Protein AF-A0A412ASJ0-F1 (afdb_monomer_lite)

Radius of gyration: 23.78 Å; chains: 1; bounding box: 50×30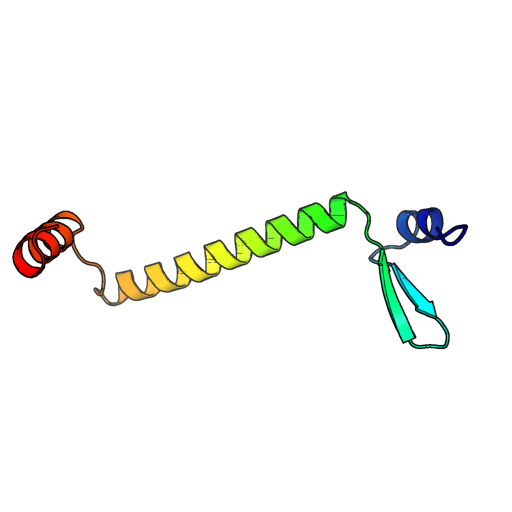×58 Å

Structure (mmCIF, N/CA/C/O backbone):
data_AF-A0A412ASJ0-F1
#
_entry.id   AF-A0A412ASJ0-F1
#
loop_
_atom_site.group_PDB
_atom_site.id
_atom_site.type_symbol
_atom_site.label_atom_id
_atom_site.label_alt_id
_atom_site.label_comp_id
_atom_site.label_asym_id
_atom_site.label_entity_id
_atom_site.label_seq_id
_atom_site.pdbx_PDB_ins_code
_atom_site.Cartn_x
_atom_site.Cartn_y
_atom_site.Cartn_z
_atom_site.occupancy
_atom_site.B_iso_or_equiv
_atom_site.auth_seq_id
_atom_site.auth_comp_id
_atom_site.auth_asym_id
_atom_site.auth_atom_id
_atom_site.pdbx_PDB_model_num
ATOM 1 N N . MET A 1 1 ? 12.555 -14.170 -22.364 1.00 57.94 1 MET A N 1
ATOM 2 C CA . MET A 1 1 ? 13.039 -12.851 -21.897 1.00 57.94 1 MET A CA 1
ATOM 3 C C . MET A 1 1 ? 13.615 -12.111 -23.095 1.00 57.94 1 MET A C 1
ATOM 5 O O . MET A 1 1 ? 14.340 -12.742 -23.853 1.00 57.94 1 MET A O 1
ATOM 9 N N . VAL A 1 2 ? 13.260 -10.842 -23.323 1.00 60.69 2 VAL A N 1
ATOM 10 C CA . VAL A 1 2 ? 13.857 -10.055 -24.420 1.00 60.69 2 VAL A CA 1
ATOM 11 C C . VAL A 1 2 ? 15.330 -9.805 -24.065 1.00 60.69 2 VAL A C 1
ATOM 13 O O . VAL A 1 2 ? 15.589 -9.291 -22.971 1.00 60.69 2 VAL A O 1
ATOM 16 N N . PRO A 1 3 ? 16.298 -10.198 -24.911 1.00 71.94 3 PRO A N 1
ATOM 17 C CA . PRO A 1 3 ? 17.712 -9.978 -24.625 1.00 71.94 3 PRO A CA 1
ATOM 18 C C . PRO A 1 3 ? 17.996 -8.498 -24.325 1.00 71.94 3 PRO A C 1
ATOM 20 O O . PRO A 1 3 ? 17.510 -7.619 -25.030 1.00 71.94 3 PRO A O 1
ATOM 23 N N . GLY A 1 4 ? 18.752 -8.218 -23.261 1.00 84.62 4 GLY A N 1
ATOM 24 C CA . GLY A 1 4 ? 19.196 -6.860 -22.909 1.00 84.62 4 GLY A CA 1
ATOM 25 C C . GLY A 1 4 ? 18.237 -6.018 -22.056 1.00 84.62 4 GLY A C 1
ATOM 26 O O . GLY A 1 4 ? 18.668 -5.001 -21.520 1.00 84.62 4 GLY A O 1
ATOM 27 N N . VAL A 1 5 ? 16.986 -6.443 -21.838 1.00 86.44 5 VAL A N 1
ATOM 28 C CA . VAL A 1 5 ? 16.024 -5.673 -21.018 1.00 86.44 5 VAL A CA 1
ATOM 29 C C . VAL A 1 5 ? 16.477 -5.506 -19.565 1.00 86.44 5 VAL A C 1
ATOM 31 O O . VAL A 1 5 ? 16.276 -4.445 -18.984 1.00 86.44 5 VAL A O 1
ATOM 34 N N . TRP A 1 6 ? 17.140 -6.512 -18.989 1.00 85.12 6 TRP A N 1
ATOM 35 C CA . TRP A 1 6 ? 17.682 -6.409 -17.631 1.00 85.12 6 TRP A CA 1
ATOM 36 C C . TRP A 1 6 ? 18.763 -5.322 -17.520 1.00 85.12 6 TRP A C 1
ATOM 38 O O . TRP A 1 6 ? 18.790 -4.596 -16.534 1.00 85.12 6 TRP A O 1
ATOM 48 N N . ARG A 1 7 ? 19.608 -5.161 -18.551 1.00 90.62 7 ARG A N 1
ATOM 49 C CA . ARG A 1 7 ? 20.649 -4.125 -18.590 1.00 90.62 7 ARG A CA 1
ATOM 50 C C . ARG A 1 7 ? 20.025 -2.741 -18.720 1.00 90.62 7 ARG A C 1
ATOM 52 O O . ARG A 1 7 ? 20.357 -1.854 -17.947 1.00 9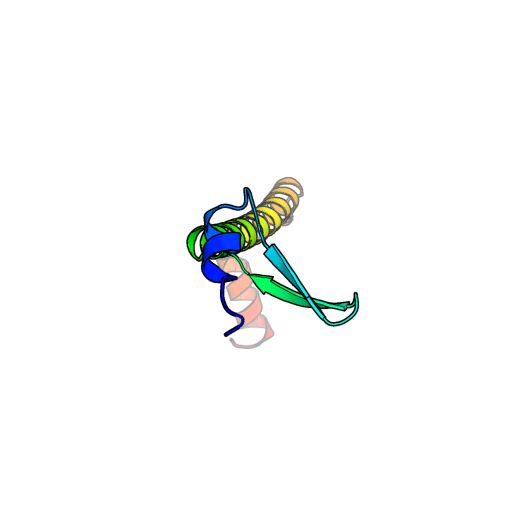0.62 7 ARG A O 1
ATOM 59 N N . ALA A 1 8 ? 19.066 -2.594 -19.635 1.00 90.25 8 ALA A N 1
ATOM 60 C CA . ALA A 1 8 ? 18.328 -1.346 -19.799 1.00 90.25 8 ALA A CA 1
ATOM 61 C C . ALA A 1 8 ? 17.625 -0.926 -18.496 1.00 90.25 8 ALA A C 1
ATOM 63 O O . ALA A 1 8 ? 17.666 0.241 -18.132 1.00 90.25 8 ALA A O 1
ATOM 64 N N . CYS A 1 9 ? 17.024 -1.874 -17.770 1.00 91.88 9 CYS A N 1
ATOM 65 C CA . CYS A 1 9 ? 16.393 -1.603 -16.478 1.00 91.88 9 CYS A CA 1
ATOM 66 C C . CYS A 1 9 ? 17.399 -1.244 -15.374 1.00 91.88 9 CYS A C 1
ATOM 68 O O . CYS A 1 9 ? 17.059 -0.499 -14.461 1.00 91.88 9 CYS A O 1
ATOM 70 N N . TRP A 1 10 ? 18.616 -1.783 -15.432 1.00 89.56 10 TRP A N 1
ATOM 71 C CA . TRP A 1 10 ? 19.659 -1.493 -14.451 1.00 89.56 10 TRP A CA 1
ATOM 72 C C . TRP A 1 10 ? 20.257 -0.093 -14.634 1.00 89.56 10 TRP A C 1
ATOM 74 O O . TRP A 1 10 ? 20.501 0.611 -13.659 1.00 89.56 10 TRP A O 1
ATOM 84 N N . GLU A 1 11 ? 20.485 0.308 -15.885 1.00 92.50 11 GLU A N 1
ATOM 85 C CA . GLU A 1 11 ? 21.147 1.569 -16.240 1.00 92.50 11 GLU A CA 1
ATOM 86 C C . GLU A 1 11 ? 20.182 2.761 -16.307 1.00 92.50 11 GLU A C 1
ATOM 88 O O . GLU A 1 11 ? 20.602 3.909 -16.159 1.00 92.50 11 GLU A O 1
ATOM 93 N N . ALA A 1 12 ? 18.890 2.515 -16.540 1.00 93.12 12 ALA A N 1
ATOM 94 C CA . ALA A 1 12 ? 17.903 3.580 -16.627 1.00 93.12 12 ALA A CA 1
ATOM 95 C C . ALA A 1 12 ? 17.696 4.282 -15.269 1.00 93.12 12 ALA A C 1
ATOM 97 O O . ALA A 1 12 ? 17.692 3.638 -14.218 1.00 93.12 12 ALA A O 1
ATOM 98 N N . PRO A 1 13 ? 17.423 5.601 -15.268 1.00 92.50 13 PRO A N 1
ATOM 99 C CA . PRO A 1 13 ? 17.107 6.344 -14.047 1.00 92.50 13 PRO A CA 1
ATOM 100 C C . PRO A 1 13 ? 15.731 5.990 -13.451 1.00 92.50 13 PRO A C 1
ATOM 102 O O . PRO A 1 13 ? 15.368 6.521 -12.406 1.00 92.50 13 PRO A O 1
ATOM 105 N N . GLY A 1 14 ? 14.951 5.123 -14.102 1.00 91.00 14 GLY A N 1
ATOM 106 C CA . GLY A 1 14 ? 13.612 4.740 -13.673 1.00 91.00 14 GLY A CA 1
ATOM 107 C C . GLY A 1 14 ? 13.033 3.581 -14.494 1.00 91.00 14 GLY A C 1
ATOM 108 O O . GLY A 1 14 ? 13.763 2.936 -15.251 1.00 91.00 14 GLY A O 1
ATOM 109 N N . PRO A 1 15 ? 11.719 3.314 -14.363 1.00 93.88 15 PRO A N 1
ATOM 110 C CA . PRO A 1 15 ? 11.063 2.174 -14.997 1.00 93.88 15 PRO A CA 1
ATOM 111 C C . PRO A 1 15 ? 11.220 2.155 -16.519 1.00 93.88 15 PRO A C 1
ATOM 113 O O . PRO A 1 15 ? 11.030 3.166 -17.198 1.00 93.88 15 PRO A O 1
ATOM 116 N N . VAL A 1 16 ? 11.486 0.975 -17.076 1.00 93.88 16 VAL A N 1
ATOM 117 C CA . VAL A 1 16 ? 11.610 0.781 -18.525 1.00 93.88 16 VAL A CA 1
ATOM 118 C C . VAL A 1 16 ? 10.302 0.245 -19.082 1.00 93.88 16 VAL A C 1
ATOM 120 O O . VAL A 1 16 ? 9.856 -0.843 -18.722 1.00 93.88 16 VAL A O 1
ATOM 123 N N . THR A 1 17 ? 9.693 0.982 -20.009 1.00 91.88 17 THR A N 1
ATOM 124 C CA . THR A 1 17 ? 8.507 0.508 -20.732 1.00 91.88 17 THR A CA 1
ATOM 125 C C . THR A 1 17 ? 8.929 -0.302 -21.951 1.00 91.88 17 THR A C 1
ATOM 127 O O . THR A 1 17 ? 9.607 0.206 -22.842 1.00 91.88 17 THR A O 1
ATOM 130 N N . VAL A 1 18 ? 8.493 -1.559 -22.025 1.00 90.00 18 VAL A N 1
ATOM 131 C CA . VAL A 1 18 ? 8.712 -2.421 -23.189 1.00 90.00 18 VAL A CA 1
ATOM 132 C C . VAL A 1 18 ? 7.512 -2.317 -24.119 1.00 90.00 18 VAL A C 1
ATOM 134 O O . VAL A 1 18 ? 6.379 -2.630 -23.742 1.00 90.00 18 VAL A O 1
ATOM 137 N N . THR A 1 19 ? 7.766 -1.904 -25.359 1.00 90.69 19 THR A N 1
ATOM 138 C CA . THR A 1 19 ? 6.742 -1.771 -26.397 1.00 90.69 19 THR A CA 1
ATOM 139 C C . THR A 1 19 ? 6.900 -2.847 -27.473 1.00 90.69 19 THR A C 1
ATOM 141 O O . THR A 1 19 ? 7.993 -3.342 -27.744 1.00 90.69 19 THR A O 1
ATOM 144 N N . LYS A 1 20 ? 5.788 -3.230 -28.107 1.00 86.69 20 LYS A N 1
ATOM 145 C CA . LYS A 1 20 ? 5.774 -4.034 -29.336 1.00 86.69 20 LYS A CA 1
ATOM 146 C C . LYS A 1 20 ? 4.862 -3.341 -30.336 1.00 86.69 20 LYS A C 1
ATOM 148 O O . LYS A 1 20 ? 3.670 -3.199 -30.069 1.00 86.69 20 LYS A O 1
ATOM 153 N N . ASN A 1 21 ? 5.428 -2.930 -31.471 1.00 88.44 21 ASN A N 1
ATOM 154 C CA . ASN A 1 21 ? 4.734 -2.186 -32.528 1.00 88.44 21 ASN A CA 1
ATOM 155 C C . ASN A 1 21 ? 4.056 -0.904 -32.004 1.00 88.44 21 ASN A C 1
ATOM 157 O O . ASN A 1 21 ? 2.902 -0.644 -32.318 1.00 88.44 21 ASN A O 1
ATOM 161 N N . GLY A 1 22 ? 4.741 -0.148 -31.137 1.00 81.62 22 GLY A N 1
ATOM 162 C CA . GLY A 1 22 ? 4.222 1.102 -30.564 1.00 81.62 22 GLY A CA 1
ATOM 163 C C . GLY A 1 22 ? 3.263 0.941 -29.378 1.00 81.62 22 GLY A C 1
ATOM 164 O O . GLY A 1 22 ? 2.973 1.923 -28.707 1.00 81.62 22 GLY A O 1
ATOM 165 N N . TYR A 1 23 ? 2.824 -0.280 -29.053 1.00 81.25 23 TYR A N 1
ATOM 166 C CA . TYR A 1 23 ? 1.974 -0.538 -27.887 1.00 81.25 23 TYR A CA 1
ATOM 167 C C . TYR A 1 23 ? 2.800 -1.004 -26.694 1.00 81.25 23 TYR A C 1
ATOM 169 O O . TYR A 1 23 ? 3.534 -1.992 -26.806 1.00 81.25 23 TYR A O 1
ATOM 177 N N . SER A 1 24 ? 2.632 -0.348 -25.545 1.00 80.88 24 SER A N 1
ATOM 178 C CA . SER A 1 24 ? 3.172 -0.818 -24.267 1.00 80.88 24 SER A CA 1
ATOM 179 C C . SER A 1 24 ? 2.660 -2.225 -23.974 1.00 80.88 24 SER A C 1
ATOM 181 O O . SER A 1 24 ? 1.459 -2.489 -24.027 1.00 80.88 24 SER A O 1
ATOM 183 N N . LYS A 1 25 ? 3.583 -3.148 -23.706 1.00 82.56 25 LYS A N 1
ATOM 184 C CA . LYS A 1 25 ? 3.265 -4.535 -23.350 1.00 82.56 25 LYS A CA 1
ATOM 185 C C . LYS A 1 25 ? 3.454 -4.786 -21.864 1.00 82.56 25 LYS A C 1
ATOM 187 O O . LYS A 1 25 ? 2.628 -5.470 -21.276 1.00 82.56 25 LYS A O 1
ATOM 192 N N . PHE A 1 26 ? 4.514 -4.239 -21.278 1.00 88.38 26 PHE A N 1
ATOM 193 C CA . PHE A 1 26 ? 4.779 -4.294 -19.842 1.00 88.38 26 PHE A CA 1
ATOM 194 C C . PHE A 1 26 ? 5.833 -3.252 -19.452 1.00 88.38 26 PHE A C 1
ATOM 196 O O . PHE A 1 26 ? 6.512 -2.686 -20.311 1.00 88.38 26 PHE A O 1
ATOM 203 N N . VAL A 1 27 ? 5.964 -3.017 -18.150 1.0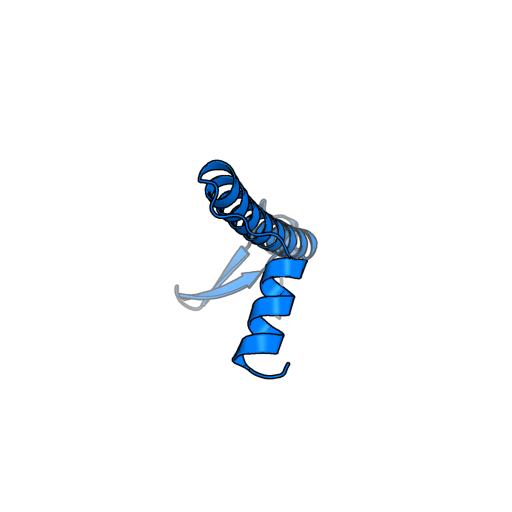0 92.56 27 VAL A N 1
ATOM 204 C CA . VAL A 1 27 ? 6.997 -2.171 -17.548 1.00 92.56 27 VAL A CA 1
ATOM 205 C C . VAL A 1 27 ? 7.917 -3.062 -16.723 1.00 92.56 27 VAL A C 1
ATOM 207 O O . VAL A 1 27 ? 7.451 -3.991 -16.065 1.00 92.56 27 VAL A O 1
ATOM 210 N N . VAL A 1 28 ? 9.217 -2.797 -16.782 1.00 93.31 28 VAL A N 1
ATOM 211 C CA . VAL A 1 28 ? 10.228 -3.454 -15.953 1.00 93.31 28 VAL A CA 1
ATOM 212 C C . VAL A 1 28 ? 10.741 -2.442 -14.940 1.00 93.31 28 VAL A C 1
ATOM 214 O O . VAL A 1 28 ? 11.092 -1.319 -15.306 1.00 93.31 28 VAL A O 1
ATOM 217 N N . LEU A 1 29 ? 10.754 -2.847 -13.673 1.00 94.62 29 LEU A N 1
ATOM 218 C CA . LEU A 1 29 ? 11.324 -2.097 -12.561 1.00 94.62 29 LEU A CA 1
ATOM 219 C C . LEU A 1 29 ? 12.436 -2.922 -11.919 1.00 94.62 29 LEU A C 1
ATOM 221 O O . LEU A 1 29 ? 12.397 -4.156 -11.952 1.00 94.62 29 LEU A O 1
ATOM 225 N N . ARG A 1 30 ? 13.395 -2.237 -11.291 1.00 94.19 30 ARG A N 1
ATOM 226 C CA . ARG A 1 30 ? 14.268 -2.881 -10.308 1.00 94.19 30 ARG A CA 1
ATOM 227 C C . ARG A 1 30 ? 13.402 -3.296 -9.121 1.00 94.19 30 ARG A C 1
ATOM 229 O O . ARG A 1 30 ? 12.462 -2.584 -8.770 1.00 94.19 30 ARG A O 1
ATOM 236 N N . SER A 1 31 ? 13.717 -4.431 -8.503 1.00 94.19 31 SER A N 1
ATOM 237 C CA . SER A 1 31 ? 12.925 -4.943 -7.377 1.00 94.19 31 SER A CA 1
ATOM 238 C C . SER A 1 31 ? 12.828 -3.927 -6.237 1.00 94.19 31 SER A C 1
ATOM 240 O O . SER A 1 31 ? 11.747 -3.720 -5.706 1.00 94.19 31 SER A O 1
ATOM 242 N N . GLU A 1 32 ? 13.918 -3.215 -5.945 1.00 94.50 32 GLU A N 1
ATOM 243 C CA . GLU A 1 32 ? 13.959 -2.174 -4.909 1.00 94.50 32 GLU A CA 1
ATOM 244 C C . GLU A 1 32 ? 12.986 -1.017 -5.192 1.00 94.50 32 GLU A C 1
ATOM 246 O O . GLU A 1 32 ? 12.290 -0.564 -4.286 1.00 94.50 32 GLU A O 1
ATOM 251 N N . ASP A 1 33 ? 12.873 -0.577 -6.453 1.00 94.94 33 ASP A N 1
ATOM 252 C CA . ASP A 1 33 ? 11.915 0.467 -6.838 1.00 94.94 33 ASP A CA 1
ATOM 253 C C . ASP A 1 33 ? 10.468 -0.027 -6.694 1.00 94.94 33 ASP A C 1
ATOM 255 O O . ASP A 1 33 ? 9.577 0.734 -6.309 1.00 94.94 33 ASP A O 1
ATOM 259 N N . TYR A 1 34 ? 10.221 -1.303 -7.010 1.00 95.62 34 TYR A N 1
ATOM 260 C CA . TYR A 1 34 ? 8.908 -1.918 -6.836 1.00 95.62 34 TYR A CA 1
ATOM 261 C C . TYR A 1 34 ? 8.533 -2.016 -5.353 1.00 95.62 34 TYR A C 1
ATOM 263 O O . TYR A 1 34 ? 7.441 -1.594 -4.972 1.00 95.62 34 TYR A O 1
ATOM 271 N N . ASP A 1 35 ? 9.442 -2.509 -4.513 1.00 97.12 35 ASP A N 1
ATOM 272 C CA . ASP A 1 35 ? 9.220 -2.638 -3.072 1.00 97.12 35 ASP A CA 1
ATOM 273 C C . ASP A 1 35 ? 8.983 -1.267 -2.429 1.00 97.12 35 ASP A C 1
ATOM 275 O O . ASP A 1 35 ? 8.038 -1.098 -1.653 1.00 97.12 35 ASP A O 1
ATOM 279 N N . PHE A 1 36 ? 9.768 -0.259 -2.820 1.00 96.81 36 PHE A N 1
ATOM 280 C CA . PHE A 1 36 ? 9.572 1.121 -2.386 1.00 96.81 36 PHE A CA 1
ATOM 281 C C . PHE A 1 36 ? 8.193 1.660 -2.791 1.00 96.81 36 PHE A C 1
ATOM 283 O O . PHE A 1 36 ? 7.478 2.228 -1.965 1.00 96.81 36 PHE A O 1
ATOM 290 N N . MET A 1 37 ? 7.772 1.436 -4.040 1.00 96.75 37 MET A N 1
ATOM 291 C CA . MET A 1 37 ? 6.450 1.847 -4.521 1.00 96.75 37 MET A CA 1
ATOM 292 C C . MET A 1 37 ? 5.317 1.191 -3.715 1.00 9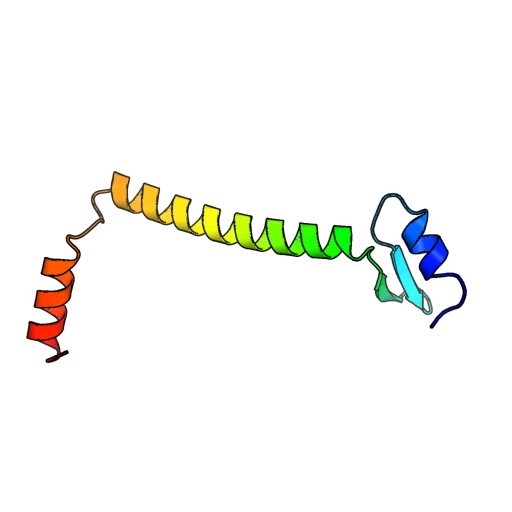6.75 37 MET A C 1
ATOM 294 O O . MET A 1 37 ? 4.355 1.867 -3.343 1.00 96.75 37 MET A O 1
ATOM 298 N N . VAL A 1 38 ? 5.426 -0.107 -3.415 1.00 97.62 38 VAL A N 1
ATOM 299 C CA . VAL A 1 38 ? 4.438 -0.836 -2.602 1.00 97.62 38 VAL A CA 1
ATOM 300 C C . VAL A 1 38 ? 4.381 -0.277 -1.177 1.00 97.62 38 VAL A C 1
ATOM 302 O O . VAL A 1 38 ? 3.289 -0.055 -0.644 1.00 97.62 38 VAL A O 1
ATOM 305 N N . GLN A 1 39 ? 5.535 -0.002 -0.566 1.00 98.06 39 GLN A N 1
ATOM 306 C CA . GLN A 1 39 ? 5.608 0.587 0.772 1.00 98.06 39 GLN A CA 1
ATOM 307 C C . GLN A 1 39 ? 5.001 1.993 0.821 1.00 98.06 39 GLN A C 1
ATOM 309 O O . GLN A 1 39 ? 4.190 2.278 1.706 1.00 98.06 39 GLN A O 1
ATOM 314 N N . GLU A 1 40 ? 5.322 2.859 -0.142 1.00 98.06 40 GLU A N 1
ATOM 315 C CA . GLU A 1 40 ? 4.753 4.207 -0.207 1.00 98.06 40 GLU A CA 1
ATOM 316 C C . GLU A 1 40 ? 3.240 4.174 -0.461 1.00 98.06 40 GLU A C 1
ATOM 318 O O . GLU A 1 40 ? 2.498 4.948 0.147 1.00 98.06 40 GLU A O 1
ATOM 323 N N . GLN A 1 41 ? 2.735 3.223 -1.255 1.00 98.19 41 GLN A N 1
ATOM 324 C CA . GLN A 1 41 ? 1.292 3.034 -1.420 1.00 98.19 41 GLN A CA 1
ATOM 325 C C . GLN A 1 41 ? 0.613 2.613 -0.106 1.00 98.19 41 GLN A C 1
ATOM 327 O O . GLN A 1 41 ? -0.446 3.147 0.248 1.00 98.19 41 GLN A O 1
ATOM 332 N N . ALA A 1 42 ? 1.210 1.677 0.638 1.00 97.94 42 ALA A N 1
ATOM 333 C CA . ALA A 1 42 ? 0.693 1.242 1.934 1.00 97.94 42 ALA A CA 1
ATOM 334 C C . ALA A 1 42 ? 0.679 2.397 2.950 1.00 97.94 42 ALA A C 1
ATOM 336 O O . ALA A 1 42 ? -0.328 2.626 3.628 1.00 97.94 42 ALA A O 1
ATOM 337 N N . LYS A 1 43 ? 1.761 3.179 2.996 1.00 98.19 43 LYS A N 1
ATOM 338 C CA . LYS A 1 43 ? 1.886 4.375 3.832 1.00 98.19 43 LYS A CA 1
ATOM 339 C C . LYS A 1 43 ? 0.859 5.440 3.460 1.00 98.19 43 LYS A C 1
ATOM 341 O O . LYS A 1 43 ? 0.183 5.954 4.346 1.00 98.19 43 LYS A O 1
ATOM 346 N N . ALA A 1 44 ? 0.677 5.735 2.174 1.00 98.38 44 ALA A N 1
ATOM 347 C CA . ALA A 1 44 ? -0.324 6.693 1.711 1.00 98.38 44 ALA A CA 1
ATOM 348 C C . ALA A 1 44 ? -1.742 6.271 2.125 1.00 98.38 44 ALA A C 1
ATOM 350 O O . ALA A 1 44 ? -2.523 7.090 2.612 1.00 98.38 44 ALA A O 1
ATOM 351 N N . ARG A 1 45 ? -2.064 4.976 2.008 1.00 98.19 45 ARG A N 1
ATOM 352 C CA . ARG A 1 45 ? -3.355 4.429 2.448 1.00 98.19 45 ARG A CA 1
ATOM 353 C C . ARG A 1 45 ? -3.560 4.566 3.957 1.00 98.19 45 ARG A C 1
ATOM 355 O O . ARG A 1 45 ? -4.659 4.923 4.384 1.00 98.19 45 ARG A O 1
ATOM 362 N N . LEU A 1 46 ? -2.527 4.292 4.753 1.00 98.25 46 LEU A N 1
ATOM 363 C CA . LEU A 1 46 ? -2.563 4.481 6.203 1.00 98.25 46 LEU A CA 1
ATOM 364 C C . LEU A 1 46 ? -2.783 5.956 6.559 1.00 98.25 46 LEU A C 1
ATOM 366 O O . LEU A 1 46 ? -3.699 6.274 7.314 1.00 98.25 46 LEU A O 1
ATOM 370 N N . MET A 1 47 ? -2.006 6.858 5.959 1.00 98.44 47 MET A N 1
ATOM 371 C CA . MET A 1 47 ? -2.101 8.299 6.208 1.00 98.44 47 MET A CA 1
ATOM 372 C C . MET A 1 47 ? -3.465 8.865 5.815 1.00 98.44 47 MET A C 1
ATOM 374 O O . MET A 1 47 ? -4.031 9.666 6.553 1.00 98.44 47 MET A O 1
ATOM 378 N N . ALA A 1 48 ? -4.048 8.396 4.709 1.00 98.25 48 ALA A N 1
ATOM 379 C CA . ALA A 1 48 ? -5.406 8.767 4.327 1.00 98.25 48 ALA A CA 1
ATOM 380 C C . ALA A 1 48 ? -6.438 8.364 5.394 1.00 98.25 48 ALA A C 1
ATOM 382 O O . ALA A 1 48 ? -7.369 9.122 5.666 1.00 98.25 48 ALA A O 1
ATOM 383 N N . ARG A 1 49 ? -6.270 7.195 6.029 1.00 98.00 49 ARG A N 1
ATOM 384 C CA . ARG A 1 49 ? -7.165 6.736 7.100 1.00 98.00 49 ARG A CA 1
ATOM 385 C C . ARG A 1 49 ? -6.987 7.550 8.380 1.00 98.00 49 ARG A C 1
ATOM 387 O O . ARG A 1 49 ? -7.986 7.938 8.976 1.00 98.00 49 ARG A O 1
ATOM 394 N N . ILE A 1 50 ? -5.745 7.859 8.750 1.00 98.00 50 ILE A N 1
ATOM 395 C CA . ILE A 1 50 ? -5.433 8.728 9.893 1.00 98.00 50 ILE A CA 1
ATOM 396 C C . ILE A 1 50 ? -6.048 10.116 9.682 1.00 98.00 50 ILE A C 1
ATOM 398 O O . ILE A 1 50 ? -6.731 10.621 10.560 1.00 98.00 50 ILE A O 1
ATOM 402 N N . ALA A 1 51 ? -5.911 10.701 8.491 1.00 97.94 51 ALA A N 1
ATOM 403 C CA . ALA A 1 51 ? -6.490 12.008 8.183 1.00 97.94 51 ALA A CA 1
ATOM 404 C C . ALA A 1 51 ? -8.030 12.036 8.261 1.00 97.94 51 ALA A C 1
ATOM 406 O O . ALA A 1 51 ? -8.624 13.090 8.491 1.00 97.94 51 ALA A O 1
ATOM 407 N N . VAL A 1 52 ? -8.707 10.907 8.032 1.00 97.38 52 VAL A N 1
ATOM 408 C CA . VAL A 1 52 ? -10.152 10.788 8.289 1.00 97.38 52 VAL A CA 1
ATOM 409 C C . VAL A 1 52 ? -10.416 10.745 9.793 1.00 97.38 52 VAL A C 1
ATOM 411 O O . VAL A 1 52 ? -11.171 11.581 10.281 1.00 97.38 52 VAL A O 1
ATOM 414 N N . ALA A 1 53 ? -9.734 9.860 10.521 1.00 96.06 53 ALA A N 1
ATOM 415 C CA . ALA A 1 53 ? -9.910 9.707 11.964 1.00 96.06 53 ALA A CA 1
ATOM 416 C C . ALA A 1 53 ? -9.631 11.009 12.739 1.00 96.06 53 ALA A C 1
ATOM 418 O O . ALA A 1 53 ? -10.377 11.359 13.646 1.00 96.06 53 ALA A O 1
ATOM 419 N N . GLU A 1 54 ? -8.609 11.776 12.353 1.00 97.12 54 GLU A N 1
ATOM 420 C CA . GLU A 1 54 ? -8.298 13.070 12.975 1.00 97.12 54 GLU A CA 1
ATOM 421 C C . GLU A 1 54 ? -9.389 14.118 12.730 1.00 97.12 54 GLU A C 1
ATOM 423 O O . GLU A 1 54 ? -9.722 14.906 13.620 1.00 97.12 54 GLU A O 1
ATOM 428 N N . ARG A 1 55 ? -10.000 14.116 11.538 1.00 97.00 55 ARG A N 1
ATOM 429 C CA . ARG A 1 55 ? -11.142 14.992 11.239 1.00 97.00 55 ARG A CA 1
ATOM 430 C C . ARG A 1 55 ? -12.365 14.600 12.059 1.00 97.00 55 ARG A C 1
ATOM 432 O O . ARG A 1 55 ? -13.013 15.478 12.618 1.00 97.00 55 ARG A O 1
ATOM 439 N N . GLU A 1 56 ? -12.651 13.306 12.168 1.00 96.38 56 GLU A N 1
ATOM 440 C CA . GLU A 1 56 ? -13.747 12.786 12.991 1.00 96.38 56 GLU A CA 1
ATOM 441 C C . GLU A 1 56 ? -13.545 13.109 14.470 1.00 96.38 56 GLU A C 1
ATOM 443 O O . GLU A 1 56 ? -14.451 13.631 15.117 1.00 96.38 56 GLU A O 1
ATOM 448 N N . ARG A 1 57 ? -12.331 12.897 14.985 1.00 93.94 57 ARG A N 1
ATOM 449 C CA . ARG A 1 57 ? -11.953 13.253 16.354 1.00 93.94 57 ARG A CA 1
ATOM 450 C C . ARG A 1 57 ? -12.150 14.745 16.613 1.00 9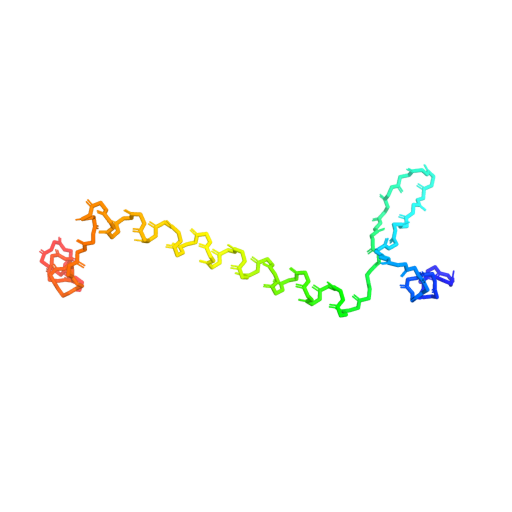3.94 57 ARG A C 1
ATOM 452 O O . ARG A 1 57 ? -12.774 15.108 17.604 1.00 93.94 57 ARG A O 1
ATOM 459 N N . THR A 1 58 ? -11.660 15.599 15.714 1.00 95.94 58 THR A N 1
ATOM 460 C CA . THR A 1 58 ? -11.798 17.063 15.823 1.00 95.94 58 THR A CA 1
ATOM 461 C C . THR A 1 58 ? -13.261 17.508 15.779 1.00 95.94 58 THR A C 1
ATOM 463 O O . THR A 1 58 ? -13.644 18.445 16.472 1.00 95.94 58 THR A O 1
ATOM 466 N N . ALA A 1 59 ? -14.096 16.817 15.002 1.00 96.75 59 ALA A N 1
ATOM 467 C CA . ALA A 1 59 ? -15.532 17.066 14.915 1.00 96.75 59 ALA A CA 1
ATOM 468 C C . ALA A 1 59 ? -16.341 16.461 16.081 1.00 96.75 59 ALA A C 1
ATOM 470 O O . ALA A 1 59 ? -17.566 16.556 16.075 1.00 96.75 59 ALA A O 1
ATOM 471 N N . GLY A 1 60 ? -15.691 15.815 17.057 1.00 95.69 60 GLY A N 1
ATOM 472 C CA . GLY A 1 60 ? -16.368 15.144 18.169 1.00 95.69 60 GLY A CA 1
ATOM 473 C C . GLY A 1 60 ? -17.149 13.892 17.758 1.00 95.69 60 GLY A C 1
ATOM 474 O O . GLY A 1 60 ? -18.014 13.446 18.498 1.00 95.69 60 GLY A O 1
ATOM 475 N N . MET A 1 61 ? -16.852 13.315 16.590 1.00 93.50 61 MET A N 1
ATOM 476 C CA . MET A 1 61 ? -17.499 12.104 16.064 1.00 93.50 61 MET A CA 1
ATOM 477 C C . MET A 1 61 ? -16.861 10.805 16.584 1.00 93.50 61 MET A C 1
ATOM 479 O O . MET A 1 61 ? -17.174 9.718 16.104 1.00 93.50 61 MET A O 1
ATOM 483 N N . ALA A 1 62 ? -15.949 10.905 17.553 1.00 89.75 62 ALA A N 1
ATOM 484 C CA . ALA A 1 62 ? -15.422 9.745 18.257 1.00 89.75 62 ALA A CA 1
ATOM 485 C C . ALA A 1 62 ? -16.442 9.235 19.287 1.00 89.75 62 ALA A C 1
ATOM 487 O O . ALA A 1 62 ? -17.196 10.015 19.866 1.00 89.75 62 ALA A O 1
ATOM 488 N N . ARG A 1 63 ? -16.423 7.927 19.543 1.00 91.25 63 ARG A N 1
ATOM 489 C CA . ARG A 1 63 ? -17.256 7.271 20.552 1.00 91.25 63 ARG A CA 1
ATOM 490 C C . ARG A 1 63 ? -16.380 6.432 21.476 1.00 91.25 63 ARG A C 1
ATOM 492 O O . ARG A 1 63 ? -15.354 5.916 21.029 1.00 91.25 63 ARG A O 1
ATOM 499 N N . ASP A 1 64 ? -16.783 6.299 22.736 1.00 93.75 64 ASP A N 1
ATOM 500 C CA . ASP A 1 64 ? -16.165 5.329 23.632 1.00 93.75 64 ASP A CA 1
ATOM 501 C C . ASP A 1 64 ? -16.356 3.903 23.091 1.00 93.75 64 ASP A C 1
ATOM 503 O O . ASP A 1 64 ? -17.429 3.531 22.608 1.00 93.75 64 ASP A O 1
ATOM 507 N N . ALA A 1 65 ? -15.279 3.120 23.118 1.00 92.50 65 ALA A N 1
ATOM 508 C CA . ALA A 1 65 ? -15.271 1.795 22.517 1.00 92.50 65 ALA A CA 1
ATOM 509 C C . ALA A 1 65 ? -16.136 0.797 23.298 1.00 92.50 65 ALA A C 1
ATOM 511 O O . ALA A 1 65 ? -16.759 -0.058 22.675 1.00 92.50 65 ALA A O 1
ATOM 512 N N . PHE A 1 66 ? -16.193 0.907 24.627 1.00 94.81 66 PHE A N 1
ATOM 513 C CA . PHE A 1 66 ? -16.978 0.005 25.466 1.00 94.81 66 PHE A CA 1
ATOM 514 C C . PHE A 1 66 ? -18.460 0.345 25.378 1.00 94.81 66 PHE A C 1
ATOM 516 O O . PHE A 1 66 ? -19.257 -0.548 25.123 1.00 94.81 66 PHE A O 1
ATOM 523 N N . GLU A 1 67 ? -18.820 1.631 25.410 1.00 95.25 67 GLU A N 1
ATOM 524 C CA . GLU A 1 67 ? -20.212 2.039 25.175 1.00 95.25 67 GLU A CA 1
ATOM 525 C C . GLU A 1 67 ? -20.727 1.593 23.796 1.00 95.25 67 GLU A C 1
ATOM 527 O O . GLU A 1 67 ? -21.898 1.259 23.635 1.00 95.25 67 GLU A O 1
ATOM 532 N N . ALA A 1 68 ? -19.871 1.606 22.769 1.00 93.62 68 ALA A N 1
ATOM 533 C CA . ALA A 1 68 ? -20.240 1.123 21.442 1.00 93.62 68 ALA A CA 1
ATOM 534 C C . ALA A 1 68 ? -20.435 -0.402 21.395 1.00 93.62 68 ALA A C 1
ATOM 536 O O . ALA A 1 68 ? -21.292 -0.872 20.647 1.00 93.62 68 ALA A O 1
ATOM 537 N N . LEU A 1 69 ? -19.640 -1.162 22.155 1.00 94.19 69 LEU A N 1
ATOM 538 C CA . LEU A 1 69 ? -19.770 -2.617 22.263 1.00 94.19 69 LEU A CA 1
ATOM 539 C C . LEU A 1 69 ? -21.030 -3.002 23.041 1.00 94.19 69 LEU A C 1
ATOM 541 O O . LEU A 1 69 ? -21.801 -3.813 22.535 1.00 94.19 69 LEU A O 1
ATOM 545 N N . ASP A 1 70 ? -21.286 -2.355 24.179 1.00 95.81 70 ASP A N 1
ATOM 546 C CA . ASP A 1 70 ? -22.486 -2.573 24.993 1.00 95.81 70 ASP A CA 1
ATOM 547 C C . ASP A 1 70 ? -23.765 -2.343 24.166 1.00 95.81 70 ASP A C 1
ATOM 549 O O . ASP A 1 70 ? -24.704 -3.137 24.208 1.00 95.8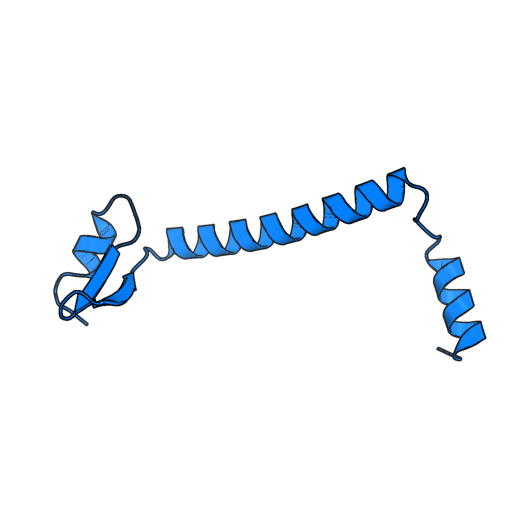1 70 ASP A O 1
ATOM 553 N N . ASP A 1 71 ? -23.791 -1.295 23.335 1.00 94.69 71 ASP A N 1
ATOM 554 C CA . ASP A 1 71 ? -24.898 -1.022 22.411 1.00 94.69 71 ASP A CA 1
ATOM 555 C C . ASP A 1 71 ? -25.090 -2.122 21.355 1.00 94.69 71 ASP A C 1
ATOM 557 O O . ASP A 1 71 ? -26.222 -2.422 20.960 1.00 94.69 71 ASP A O 1
ATOM 561 N N . LEU A 1 72 ? -23.995 -2.687 20.835 1.00 95.00 72 LEU A N 1
ATOM 562 C CA . LEU A 1 72 ? -24.043 -3.756 19.836 1.00 95.00 72 LEU A CA 1
ATOM 563 C C . LEU A 1 72 ? -24.541 -5.064 20.454 1.00 95.00 72 LEU A C 1
ATOM 565 O O . LEU A 1 72 ? -25.403 -5.709 19.850 1.00 95.00 72 LEU A O 1
ATOM 569 N N . GLU A 1 73 ? -24.061 -5.409 21.650 1.00 95.25 73 GLU A N 1
ATOM 570 C CA . GLU A 1 73 ? -24.549 -6.546 22.434 1.00 95.25 73 GLU A CA 1
ATOM 571 C C . GLU A 1 73 ? -26.039 -6.366 22.751 1.00 95.25 73 GLU A C 1
ATOM 573 O O . GLU A 1 73 ? -26.858 -7.227 22.433 1.00 95.25 73 GLU A O 1
ATOM 578 N N . ALA A 1 74 ? -26.441 -5.201 23.262 1.00 95.94 74 ALA A N 1
ATOM 579 C CA . ALA A 1 74 ? -27.835 -4.926 23.598 1.00 95.94 74 ALA A CA 1
ATOM 580 C C . ALA A 1 74 ? -28.772 -4.980 22.378 1.00 95.94 74 ALA A C 1
ATOM 582 O O . ALA A 1 74 ? -29.925 -5.404 22.490 1.00 95.94 74 ALA A O 1
ATOM 583 N N . LYS A 1 75 ? -28.302 -4.543 21.202 1.00 96.12 75 LYS A N 1
ATOM 584 C CA . LYS A 1 75 ? -29.123 -4.468 19.985 1.00 96.12 75 LYS A CA 1
ATOM 585 C C . LYS A 1 75 ? -29.179 -5.777 19.199 1.00 96.12 75 LYS A C 1
ATOM 587 O O . LYS A 1 75 ? -30.198 -6.045 18.560 1.00 96.12 75 LYS A O 1
ATOM 592 N N . TYR A 1 76 ? -28.098 -6.553 19.196 1.00 95.56 76 TYR A N 1
ATOM 593 C CA . TYR A 1 76 ? -27.950 -7.718 18.318 1.00 95.56 76 TYR A CA 1
ATOM 594 C C . TYR A 1 76 ? -27.566 -9.015 19.046 1.00 95.56 76 TYR A C 1
ATOM 596 O O . TYR A 1 76 ? -27.572 -10.065 18.407 1.00 95.56 76 TYR A O 1
ATOM 604 N N . GLY A 1 77 ? -27.279 -8.969 20.350 1.00 88.94 77 GLY A N 1
ATOM 605 C CA . GLY A 1 77 ? -26.876 -10.123 21.161 1.00 88.94 77 GLY A CA 1
ATOM 606 C C . GLY A 1 77 ? -25.486 -10.665 20.822 1.00 88.94 77 GLY A C 1
ATOM 607 O O . GLY A 1 77 ? -25.289 -11.878 20.894 1.00 88.94 77 GLY A O 1
ATOM 608 N N . LEU A 1 78 ? -24.583 -9.791 20.359 1.00 74.69 78 LEU A N 1
ATOM 609 C CA . LEU A 1 78 ? -23.193 -10.108 20.004 1.00 74.69 78 LEU A CA 1
ATOM 610 C C . LEU A 1 78 ? -22.259 -10.052 21.208 1.00 74.69 78 LEU A C 1
ATOM 612 O O . LEU A 1 78 ? -22.413 -9.089 21.982 1.00 74.69 78 LEU A O 1
#

Secondary structure (DSSP, 8-state):
--TTHHHHHHHSSSPEEEEETTEEEEEE--HHHHHHHHHHHHHHHHHHHHHHHHHHHHTT----HHHHHHHHHHHH--

Foldseek 3Di:
DPPCPVVCQVPDPFWDFDDDPNHGPDIDHDVVVVVVVVVVVVVVVVVVVVVVVVVCVVVVVDDDPVVVVVVCCVVPVD

Sequence (78 aa):
MVPGVWRACWEAPGPVTVTKNGYSKFVVLRSEDYDFMVQEQAKARLMARIAVAERERTAGMARDAFEALDDLEAKYGL

pLDDT: mean 92.09, std 7.54, range [57.94, 98.44]